Protein AF-A0A497LZU6-F1 (afdb_monomer_lite)

Secondary structure (DSSP, 8-state):
-----PPPGGGSTTGGGGT-HHHHTTS-GGG--HHHHHHHHHHHHHHHT---HHHHHHHHHHHHHHHHHHHHHHHHHHSPPPPP------PPPP-PPP-GGG---

Structure (mmCIF, N/CA/C/O backbone):
data_AF-A0A497LZU6-F1
#
_entry.id   AF-A0A497LZU6-F1
#
loop_
_atom_site.group_PDB
_atom_site.id
_atom_site.type_symbol
_atom_site.label_atom_id
_atom_site.label_alt_id
_atom_site.label_comp_id
_atom_site.label_asym_id
_atom_site.label_entity_id
_atom_site.label_seq_id
_atom_site.pdbx_PDB_ins_code
_atom_site.Cartn_x
_atom_site.Cartn_y
_atom_site.Cartn_z
_atom_site.occupancy
_atom_site.B_iso_or_equiv
_atom_site.auth_seq_id
_atom_site.auth_comp_id
_atom_site.auth_asym_id
_atom_site.auth_atom_id
_atom_site.pdbx_PDB_model_num
ATOM 1 N N . MET A 1 1 ? -25.530 -19.262 20.012 1.00 38.72 1 MET A N 1
ATOM 2 C CA . MET A 1 1 ? -25.465 -17.847 19.591 1.00 38.72 1 MET A CA 1
ATOM 3 C C . MET A 1 1 ? -24.464 -17.740 18.454 1.00 38.72 1 MET A C 1
ATOM 5 O O . MET A 1 1 ? -23.271 -17.642 18.697 1.00 38.72 1 MET A O 1
ATOM 9 N N . SER A 1 2 ? -24.931 -17.894 17.218 1.00 42.28 2 SER A N 1
ATOM 10 C CA . SER A 1 2 ? -24.106 -17.804 16.012 1.00 42.28 2 SER A CA 1
ATOM 11 C C . SER A 1 2 ? -23.761 -16.340 15.751 1.00 42.28 2 SER A C 1
ATOM 13 O O . SER A 1 2 ? -24.585 -15.582 15.245 1.00 42.28 2 SER A O 1
ATOM 15 N N . THR A 1 3 ? -22.556 -15.930 16.140 1.00 49.66 3 THR A N 1
ATOM 16 C CA . THR A 1 3 ? -21.977 -14.642 15.765 1.00 49.66 3 THR A CA 1
ATOM 17 C C . THR A 1 3 ? -21.808 -14.621 14.249 1.00 49.66 3 THR A C 1
ATOM 19 O O . THR A 1 3 ? -20.909 -15.243 13.690 1.00 49.66 3 THR A O 1
ATOM 22 N N . THR A 1 4 ? -22.696 -13.921 13.548 1.00 54.09 4 THR A N 1
ATOM 23 C CA . THR A 1 4 ? -22.492 -13.590 12.138 1.00 54.09 4 THR A CA 1
ATOM 24 C C . THR A 1 4 ? -21.242 -12.716 12.051 1.00 54.09 4 THR A C 1
ATOM 26 O O . THR A 1 4 ? -21.306 -11.517 12.328 1.00 54.09 4 THR A O 1
ATOM 29 N N . MET A 1 5 ? -20.088 -13.316 11.750 1.00 62.28 5 MET A N 1
ATOM 30 C CA . MET A 1 5 ? -18.825 -12.598 11.585 1.00 62.28 5 MET A CA 1
ATOM 31 C C . MET A 1 5 ? -18.953 -11.648 10.395 1.00 62.28 5 MET A C 1
ATOM 33 O O . MET A 1 5 ? -18.818 -12.039 9.235 1.00 62.28 5 MET A O 1
ATOM 37 N N . LYS A 1 6 ? -19.279 -10.387 10.678 1.00 77.38 6 LYS A N 1
ATOM 38 C CA . LYS A 1 6 ? -19.356 -9.334 9.671 1.00 77.38 6 LYS A CA 1
ATOM 39 C C . LYS A 1 6 ? -17.943 -9.108 9.132 1.00 77.38 6 LYS A C 1
ATOM 41 O O . LYS A 1 6 ? -17.017 -8.926 9.919 1.00 77.38 6 LYS A O 1
ATOM 46 N N . LYS A 1 7 ? -17.769 -9.146 7.804 1.00 83.00 7 LYS A N 1
ATOM 47 C CA . LYS A 1 7 ? -16.461 -8.890 7.180 1.00 83.00 7 LYS A CA 1
ATOM 48 C C . LYS A 1 7 ? -15.905 -7.544 7.674 1.00 83.00 7 LYS A C 1
ATOM 50 O O . LYS A 1 7 ? -16.659 -6.565 7.674 1.00 83.00 7 LYS A O 1
ATOM 55 N N . PRO A 1 8 ? -14.619 -7.481 8.062 1.00 89.94 8 PRO A N 1
ATOM 56 C CA . PRO A 1 8 ? -13.997 -6.234 8.481 1.00 89.94 8 PRO A CA 1
ATOM 57 C C . PRO A 1 8 ? -14.006 -5.207 7.348 1.00 89.94 8 PRO A C 1
ATOM 59 O O . PRO A 1 8 ? -14.016 -5.554 6.161 1.00 89.94 8 PRO A O 1
ATOM 62 N N . PHE A 1 9 ? -14.018 -3.925 7.718 1.00 91.25 9 PHE A N 1
ATOM 63 C CA . PHE A 1 9 ? -14.210 -2.839 6.759 1.00 91.25 9 PHE A CA 1
ATOM 64 C C . PHE A 1 9 ? -13.103 -2.792 5.699 1.00 91.25 9 PHE A C 1
ATOM 66 O O . PHE A 1 9 ? -13.403 -2.522 4.540 1.00 91.25 9 PHE A O 1
ATOM 73 N N . TYR A 1 10 ? -11.873 -3.125 6.093 1.00 89.94 10 TYR A N 1
ATOM 74 C CA . TYR A 1 10 ? -10.663 -3.063 5.279 1.00 89.94 10 TYR A CA 1
ATOM 75 C C . TYR A 1 10 ? -10.548 -4.158 4.211 1.00 89.94 10 TYR A C 1
ATOM 77 O O . TYR A 1 10 ? -9.696 -4.080 3.334 1.00 89.94 10 TYR A O 1
ATOM 85 N N . LEU A 1 11 ? -11.444 -5.151 4.225 1.00 91.50 11 LEU A N 1
ATOM 86 C CA . LEU A 1 11 ? -11.589 -6.121 3.131 1.00 91.50 11 LEU A CA 1
ATOM 87 C C . LEU A 1 11 ? -12.564 -5.650 2.043 1.00 91.50 11 LEU A C 1
ATOM 89 O O . LEU A 1 11 ? -12.888 -6.409 1.128 1.00 91.50 11 LEU A O 1
ATOM 93 N N . ARG A 1 12 ? -13.068 -4.417 2.141 1.00 91.69 12 ARG A N 1
ATOM 94 C CA . ARG A 1 12 ? -13.902 -3.786 1.116 1.00 91.69 12 ARG A CA 1
ATOM 95 C C . ARG A 1 12 ? -13.071 -2.783 0.312 1.00 91.69 12 ARG A C 1
ATOM 97 O O . ARG A 1 12 ? -12.099 -2.242 0.844 1.00 91.69 12 ARG A O 1
ATOM 104 N N . PRO A 1 13 ? -13.443 -2.510 -0.949 1.00 91.88 13 PRO A N 1
ATOM 105 C CA . PRO A 1 13 ? -12.849 -1.412 -1.695 1.00 91.88 13 PRO A CA 1
ATOM 106 C C . PRO A 1 13 ? -13.022 -0.084 -0.937 1.00 91.88 13 PRO A C 1
ATOM 108 O O . PRO A 1 13 ? -14.089 0.127 -0.355 1.00 91.88 13 PRO A O 1
ATOM 111 N N . PRO A 1 14 ? -12.013 0.803 -0.940 1.00 91.94 14 PRO A N 1
ATOM 112 C CA . PRO A 1 14 ? -10.772 0.712 -1.717 1.00 91.94 14 PRO A CA 1
ATOM 113 C C . PRO A 1 14 ? -9.614 -0.034 -1.016 1.00 91.94 14 PRO A C 1
ATOM 115 O O . PRO A 1 14 ? -8.613 -0.327 -1.664 1.00 91.94 14 PRO A O 1
ATOM 118 N N . TRP A 1 15 ? -9.720 -0.359 0.277 1.00 93.62 15 TRP A N 1
ATOM 119 C CA . TRP A 1 15 ? -8.588 -0.856 1.083 1.00 93.62 15 TRP A CA 1
ATOM 120 C C . TRP A 1 15 ? -8.216 -2.312 0.850 1.00 93.62 15 TRP A C 1
ATOM 122 O O . TRP A 1 15 ? -7.092 -2.698 1.158 1.00 93.62 15 TRP A O 1
ATOM 132 N N . ASN A 1 16 ? -9.117 -3.118 0.286 1.00 93.12 16 ASN A N 1
ATOM 133 C CA . ASN A 1 16 ? -8.890 -4.548 0.069 1.00 93.12 16 ASN A CA 1
ATOM 134 C C . ASN A 1 16 ? -7.582 -4.846 -0.690 1.00 93.12 16 ASN A C 1
ATOM 136 O O . ASN A 1 16 ? -6.965 -5.882 -0.466 1.00 93.12 16 ASN A O 1
ATOM 140 N N . ILE A 1 17 ? -7.120 -3.921 -1.537 1.00 92.06 17 ILE A N 1
ATOM 141 C CA . ILE A 1 17 ? -5.840 -4.031 -2.246 1.00 92.06 17 ILE A CA 1
ATOM 142 C C . ILE A 1 17 ? -4.625 -4.149 -1.309 1.00 92.06 17 ILE A C 1
ATOM 144 O O . ILE A 1 17 ? -3.671 -4.835 -1.658 1.00 92.06 17 ILE A O 1
ATOM 148 N N . LEU A 1 18 ? -4.673 -3.552 -0.112 1.00 91.69 18 LEU A N 1
ATOM 149 C CA . LEU A 1 18 ? -3.614 -3.644 0.903 1.00 91.69 18 LEU A CA 1
ATOM 150 C C . LEU A 1 18 ? -3.56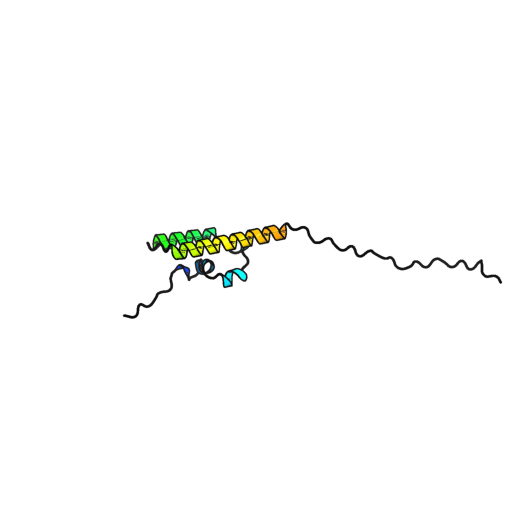3 -5.025 1.586 1.00 91.69 18 LEU A C 1
ATOM 152 O O . LEU A 1 18 ? -2.606 -5.339 2.282 1.00 91.69 18 LEU A O 1
ATOM 156 N N . PHE A 1 19 ? -4.588 -5.860 1.400 1.00 92.19 19 PHE A N 1
ATOM 157 C CA . PHE A 1 19 ? -4.715 -7.162 2.065 1.00 92.19 19 PHE A CA 1
ATOM 158 C C . PHE A 1 19 ? -4.718 -8.339 1.078 1.00 92.19 19 PHE A C 1
ATOM 160 O O . PHE A 1 19 ? -4.619 -9.496 1.483 1.00 92.19 19 PHE A O 1
ATOM 167 N N . GLU A 1 20 ? -4.816 -8.069 -0.225 1.00 88.25 20 GLU A N 1
ATOM 168 C CA . GLU A 1 20 ? -4.905 -9.079 -1.279 1.00 88.25 20 GLU A CA 1
ATOM 169 C C . GLU A 1 20 ? -3.630 -9.132 -2.143 1.00 88.25 20 GLU A C 1
ATOM 171 O O . GLU A 1 20 ? -3.639 -8.776 -3.322 1.00 88.25 20 GLU A O 1
ATOM 176 N N . PHE A 1 21 ? -2.531 -9.639 -1.575 1.00 77.94 21 PHE A N 1
ATOM 177 C CA . PHE A 1 21 ? -1.207 -9.710 -2.223 1.00 77.94 21 PHE A CA 1
ATOM 178 C C . PHE A 1 21 ? -1.204 -10.374 -3.612 1.00 77.94 21 PHE A C 1
ATOM 180 O O . PHE A 1 21 ? -0.574 -9.874 -4.539 1.00 77.94 21 PHE A O 1
ATOM 187 N N . HIS A 1 22 ? -1.980 -11.444 -3.802 1.00 81.12 22 HIS A N 1
ATOM 188 C CA . HIS A 1 22 ? -2.092 -12.146 -5.090 1.00 81.12 22 HIS A CA 1
ATOM 189 C C . HIS A 1 22 ? -2.672 -11.272 -6.215 1.00 81.12 22 HIS A C 1
ATOM 191 O O . HIS A 1 22 ? -2.445 -11.529 -7.397 1.00 81.12 22 HIS A O 1
ATOM 197 N N . LYS A 1 23 ? -3.461 -10.244 -5.872 1.00 80.19 23 LYS A N 1
ATOM 198 C CA . LYS A 1 23 ? -3.964 -9.271 -6.851 1.00 80.19 23 LYS A CA 1
ATOM 199 C C . LYS A 1 23 ? -2.914 -8.213 -7.176 1.00 80.19 23 LYS A C 1
ATOM 201 O O . LYS A 1 23 ? -2.922 -7.693 -8.285 1.00 80.19 23 LYS A O 1
ATOM 206 N N . LEU A 1 24 ? -2.006 -7.936 -6.243 1.00 77.06 24 LEU A N 1
ATOM 207 C CA . LEU A 1 24 ? -0.937 -6.950 -6.385 1.00 77.06 24 LEU A CA 1
ATOM 208 C C . LEU A 1 24 ? 0.046 -7.324 -7.499 1.00 77.06 24 LEU A C 1
ATOM 210 O O . LEU A 1 24 ? 0.457 -6.455 -8.256 1.00 77.06 24 LEU A O 1
ATOM 214 N N . GLU A 1 25 ? 0.348 -8.615 -7.659 1.00 74.62 25 GLU A N 1
ATOM 215 C CA . GLU A 1 25 ? 1.230 -9.115 -8.727 1.00 74.62 25 GLU A CA 1
ATOM 216 C C . GLU A 1 25 ? 0.684 -8.852 -10.138 1.00 74.62 25 GLU A C 1
ATOM 218 O O . GLU A 1 25 ? 1.450 -8.698 -11.086 1.00 74.62 25 GLU A O 1
ATOM 223 N N . LYS A 1 26 ? -0.645 -8.787 -10.286 1.00 82.00 26 LYS A N 1
ATOM 224 C CA . LYS A 1 26 ? -1.317 -8.536 -11.570 1.00 82.00 26 LYS A CA 1
ATOM 225 C C . LYS A 1 26 ? -1.504 -7.048 -11.863 1.00 82.00 26 LYS A C 1
ATOM 227 O O . LYS A 1 26 ? -1.853 -6.690 -12.985 1.00 82.00 26 LYS A O 1
ATOM 232 N N . LEU A 1 27 ? -1.332 -6.191 -10.859 1.00 78.69 27 LEU A N 1
ATOM 233 C CA . LEU A 1 27 ? -1.559 -4.756 -10.960 1.00 78.69 27 LEU A CA 1
ATOM 234 C C . LEU A 1 27 ? -0.240 -4.023 -11.205 1.00 78.69 27 LEU A C 1
ATOM 236 O O . LEU A 1 27 ? 0.814 -4.395 -10.696 1.00 78.69 27 LEU A O 1
ATOM 240 N N . THR A 1 28 ? -0.296 -2.934 -11.969 1.00 82.75 28 THR A N 1
ATOM 241 C CA . THR A 1 28 ? 0.856 -2.045 -12.122 1.00 82.75 28 THR A CA 1
ATOM 242 C C . THR A 1 28 ? 1.057 -1.255 -10.821 1.00 82.75 28 THR A C 1
ATOM 244 O O . THR A 1 28 ? 0.142 -0.544 -10.392 1.00 82.75 28 THR A O 1
ATOM 247 N N . PRO A 1 29 ? 2.247 -1.304 -10.187 1.00 86.62 29 PRO A N 1
ATOM 248 C CA . PRO A 1 29 ? 2.490 -0.612 -8.915 1.00 86.62 29 PRO A CA 1
ATOM 249 C C . PRO A 1 29 ? 2.207 0.896 -8.973 1.00 86.62 29 PRO A C 1
ATOM 251 O O . PRO A 1 29 ? 1.811 1.503 -7.979 1.00 86.62 29 PRO A O 1
ATOM 254 N N . TRP A 1 30 ? 2.387 1.506 -10.146 1.00 89.44 30 TRP A N 1
ATOM 255 C CA . TRP A 1 30 ? 2.173 2.933 -10.401 1.00 89.44 30 TRP A CA 1
ATOM 256 C C . TRP A 1 30 ? 0.713 3.379 -10.301 1.00 89.44 30 TRP A C 1
ATOM 258 O O . TRP A 1 30 ? 0.466 4.524 -9.939 1.00 89.44 30 TRP A O 1
ATOM 268 N N . ASN A 1 31 ? -0.247 2.479 -10.532 1.00 89.94 31 ASN A N 1
ATOM 269 C CA . ASN A 1 31 ? -1.674 2.802 -10.442 1.00 89.94 31 ASN A CA 1
ATOM 270 C C . ASN A 1 31 ? -2.182 2.855 -8.992 1.00 89.94 31 ASN A C 1
ATOM 272 O O . ASN A 1 31 ? -3.337 3.199 -8.749 1.00 89.94 31 ASN A O 1
ATOM 276 N N . ILE A 1 32 ? -1.337 2.505 -8.019 1.00 91.06 32 ILE A N 1
ATOM 277 C CA . ILE A 1 32 ? -1.712 2.430 -6.611 1.00 91.06 32 ILE A CA 1
ATOM 278 C C . ILE A 1 32 ? -1.266 3.704 -5.890 1.00 91.06 32 ILE A C 1
ATOM 280 O O . ILE A 1 32 ? -0.065 3.957 -5.703 1.00 91.06 32 ILE A O 1
ATOM 284 N N . ASN A 1 33 ? -2.250 4.482 -5.434 1.00 93.25 33 ASN A N 1
ATOM 285 C CA . ASN A 1 33 ? -2.036 5.627 -4.555 1.00 93.25 33 ASN A CA 1
ATOM 286 C C . ASN A 1 33 ? -1.994 5.167 -3.089 1.00 93.25 33 ASN A C 1
ATOM 288 O O . ASN A 1 33 ? -3.010 5.129 -2.397 1.00 93.25 33 ASN A O 1
ATOM 292 N N . ILE A 1 34 ? -0.796 4.797 -2.632 1.00 93.88 34 ILE A N 1
ATOM 293 C CA . ILE A 1 34 ? -0.557 4.276 -1.277 1.00 93.88 34 ILE A CA 1
ATOM 29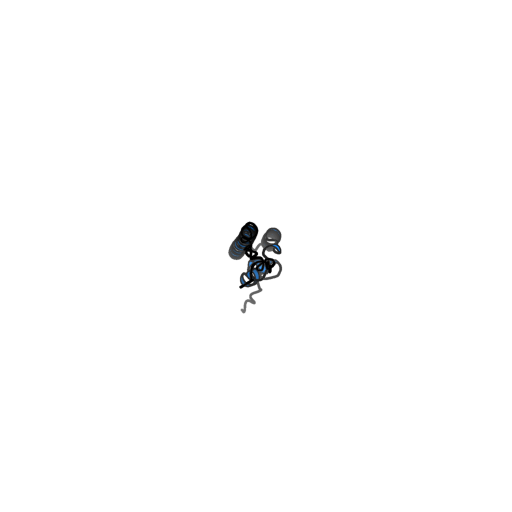4 C C . ILE A 1 34 ? -0.920 5.318 -0.210 1.00 93.88 34 ILE A C 1
ATOM 296 O O . ILE A 1 34 ? -1.544 4.964 0.784 1.00 93.88 34 ILE A O 1
ATOM 300 N N . ALA A 1 35 ? -0.569 6.591 -0.426 1.00 95.12 35 ALA A N 1
ATOM 301 C CA . ALA A 1 35 ? -0.854 7.663 0.527 1.00 95.12 35 ALA A CA 1
ATOM 302 C C . ALA A 1 35 ? -2.363 7.799 0.760 1.00 95.12 35 ALA A C 1
ATOM 304 O O . ALA A 1 35 ? -2.817 7.727 1.894 1.00 95.12 35 ALA A O 1
ATOM 305 N N . TYR A 1 36 ? -3.145 7.872 -0.319 1.00 96.19 36 TYR A N 1
ATOM 306 C CA . TYR A 1 36 ? -4.603 7.925 -0.237 1.00 96.19 36 TYR A CA 1
ATOM 307 C C . TYR A 1 36 ? -5.197 6.713 0.497 1.00 96.19 36 TYR A C 1
ATOM 309 O O . TYR A 1 36 ? -6.055 6.866 1.368 1.00 96.19 36 TYR A O 1
ATOM 317 N N . LEU A 1 37 ? -4.732 5.503 0.172 1.00 95.44 37 LEU A N 1
ATOM 318 C CA . LEU A 1 37 ? -5.239 4.274 0.786 1.00 95.44 37 LEU A CA 1
ATOM 319 C C . LEU A 1 37 ? -4.940 4.207 2.284 1.00 95.44 37 LEU A C 1
ATOM 321 O O . LEU A 1 37 ? -5.819 3.832 3.052 1.00 95.44 37 LEU A O 1
ATOM 325 N N . LEU A 1 38 ? -3.726 4.571 2.701 1.00 96.31 38 LEU A N 1
ATOM 326 C CA . LEU A 1 38 ? -3.338 4.548 4.110 1.00 96.31 38 LEU A CA 1
ATOM 327 C C . LEU A 1 38 ? -4.031 5.657 4.904 1.00 96.31 38 LEU A C 1
ATOM 329 O O . LEU A 1 38 ? -4.537 5.382 5.987 1.00 96.31 38 LEU A O 1
ATOM 333 N N . THR A 1 39 ? -4.116 6.877 4.370 1.00 96.69 39 THR A N 1
ATOM 334 C CA . THR A 1 39 ? -4.803 7.988 5.045 1.00 96.69 39 THR A CA 1
ATOM 335 C C . THR A 1 39 ? -6.274 7.657 5.279 1.00 96.69 39 THR A C 1
ATOM 337 O O . THR A 1 39 ? -6.722 7.673 6.420 1.00 96.69 39 THR A O 1
ATOM 340 N N . THR A 1 40 ? -6.998 7.240 4.236 1.00 96.44 40 THR A N 1
ATOM 341 C CA . THR A 1 40 ? -8.420 6.871 4.371 1.00 96.44 40 THR A CA 1
ATOM 342 C C . THR A 1 40 ? -8.632 5.636 5.249 1.00 96.44 40 THR A C 1
ATOM 344 O O . THR A 1 40 ? -9.655 5.517 5.917 1.00 96.44 40 THR A O 1
ATOM 347 N N . PHE A 1 41 ? -7.674 4.703 5.271 1.00 95.56 41 PHE A N 1
ATOM 348 C CA . PHE A 1 41 ? -7.716 3.546 6.164 1.00 95.56 41 PHE A CA 1
ATOM 349 C C . PHE A 1 41 ? -7.617 3.970 7.634 1.00 95.56 41 PHE A C 1
ATOM 351 O O . PHE A 1 41 ? -8.408 3.509 8.455 1.00 95.56 41 PHE A O 1
ATOM 358 N N . LEU A 1 42 ? -6.680 4.867 7.959 1.00 94.94 42 LEU A N 1
ATOM 359 C CA . LEU A 1 42 ? -6.514 5.400 9.311 1.00 94.94 42 LEU A CA 1
ATOM 360 C C . LEU A 1 42 ? -7.723 6.242 9.739 1.00 94.94 42 LEU A C 1
ATOM 362 O O . LEU A 1 42 ? -8.234 6.033 10.838 1.00 94.94 42 LEU A O 1
ATOM 366 N N . GLU A 1 43 ? -8.223 7.117 8.862 1.00 95.56 43 GLU A N 1
ATOM 367 C CA . GLU A 1 43 ? -9.421 7.934 9.106 1.00 95.56 43 GLU A CA 1
ATOM 368 C C . GLU A 1 43 ? -10.641 7.067 9.446 1.00 95.56 43 GLU A C 1
ATOM 370 O O . GLU A 1 43 ? -11.394 7.372 10.369 1.00 95.56 43 GLU A O 1
ATOM 375 N N . GLU A 1 44 ? -10.834 5.941 8.754 1.00 94.56 44 GLU A N 1
ATOM 376 C CA . GLU A 1 44 ? -11.945 5.032 9.047 1.00 94.56 44 GLU A CA 1
ATOM 377 C C . GLU A 1 44 ? -11.774 4.266 10.362 1.00 94.56 44 GLU A C 1
ATOM 379 O O . GLU A 1 44 ? -12.762 4.034 11.070 1.00 94.56 44 GLU A O 1
ATOM 384 N N . MET A 1 45 ? -10.546 3.892 10.733 1.00 93.69 45 MET A N 1
ATOM 385 C CA . MET A 1 45 ? -10.293 3.313 12.058 1.00 93.69 45 MET A CA 1
ATOM 386 C C . MET A 1 45 ? -10.589 4.319 13.171 1.00 93.69 45 MET A C 1
ATOM 388 O O . MET A 1 45 ? -11.199 3.958 14.177 1.00 93.69 45 MET A O 1
ATOM 392 N N . GLU A 1 46 ? -10.197 5.578 12.979 1.00 94.12 46 GLU A N 1
ATOM 393 C CA . GLU A 1 46 ? -10.462 6.656 13.930 1.00 94.12 46 GLU A CA 1
ATOM 394 C C . GLU A 1 46 ? -11.968 6.929 14.038 1.00 94.12 46 GLU A C 1
ATOM 396 O O . GLU A 1 46 ? -12.526 6.912 15.135 1.00 94.12 46 GLU A O 1
ATOM 401 N N . ARG A 1 47 ? -12.666 7.043 12.900 1.00 94.19 47 ARG A N 1
ATOM 402 C CA . ARG A 1 47 ? -14.121 7.257 12.829 1.00 94.19 47 ARG A CA 1
ATOM 403 C C . ARG A 1 47 ? -14.924 6.144 13.502 1.00 94.19 47 ARG A C 1
ATOM 405 O O . ARG A 1 47 ? -15.991 6.398 14.060 1.00 94.19 47 ARG A O 1
ATOM 412 N N . THR A 1 48 ? -14.456 4.900 13.417 1.00 90.00 48 THR A N 1
ATOM 413 C CA . THR A 1 48 ? -15.119 3.743 14.044 1.00 90.00 48 THR A CA 1
ATOM 414 C C . THR A 1 48 ? -14.704 3.520 15.498 1.00 90.00 48 THR A C 1
ATOM 416 O O . THR A 1 48 ? -15.339 2.717 16.183 1.00 90.00 48 THR A O 1
ATOM 419 N N . GLY A 1 49 ? -13.662 4.211 15.975 1.00 88.75 49 GLY A N 1
ATOM 420 C CA . GLY A 1 49 ? -13.085 4.028 17.308 1.00 88.75 49 GLY A CA 1
ATOM 421 C C . GLY A 1 49 ? -12.461 2.644 17.526 1.00 88.75 49 GLY A C 1
ATOM 422 O O . GLY A 1 49 ? -12.219 2.253 18.667 1.00 88.75 49 GLY A O 1
ATOM 423 N N . GLN A 1 50 ? -12.234 1.877 16.454 1.00 87.31 50 GLN A N 1
ATOM 424 C CA . GLN A 1 50 ? -11.721 0.507 16.497 1.00 87.31 50 GLN A CA 1
ATOM 425 C C . GLN A 1 50 ? -10.401 0.431 15.732 1.00 87.31 50 GLN A C 1
ATOM 427 O O . GLN A 1 50 ? -10.366 0.208 14.523 1.00 87.31 50 GLN A O 1
ATOM 432 N N . ILE A 1 51 ? -9.301 0.604 16.465 1.00 90.19 51 ILE A N 1
ATOM 433 C CA . ILE A 1 51 ? -7.944 0.507 15.922 1.00 90.19 51 ILE A CA 1
ATOM 434 C C . ILE A 1 51 ? -7.512 -0.963 15.925 1.00 90.19 51 ILE A C 1
ATOM 436 O O . ILE A 1 51 ? -7.268 -1.553 16.978 1.00 90.19 51 ILE A O 1
ATOM 440 N N . ASP A 1 52 ? -7.395 -1.554 14.737 1.00 92.44 52 ASP A N 1
ATOM 441 C CA . ASP A 1 52 ? -6.871 -2.910 14.558 1.00 92.44 52 ASP A CA 1
ATOM 442 C C . ASP A 1 52 ? -5.384 -2.853 14.180 1.00 92.44 52 ASP A C 1
ATOM 444 O O . ASP A 1 52 ? -5.015 -2.756 13.010 1.00 92.44 52 ASP A O 1
ATOM 448 N N . PHE A 1 53 ? -4.506 -2.938 15.183 1.00 92.12 53 PHE A N 1
ATOM 449 C CA . PHE A 1 53 ? -3.053 -2.909 14.973 1.00 92.12 53 PHE A CA 1
ATOM 450 C C . PHE A 1 53 ? -2.536 -4.059 14.102 1.00 92.12 53 PHE A C 1
ATOM 452 O O . PHE A 1 53 ? -1.527 -3.896 13.417 1.00 92.12 53 PHE A O 1
ATOM 459 N N . ARG A 1 54 ? -3.215 -5.216 14.091 1.00 93.12 54 ARG A N 1
ATOM 460 C CA . ARG A 1 54 ? -2.811 -6.341 13.233 1.00 93.12 54 ARG A CA 1
ATOM 461 C C . ARG A 1 54 ? -3.094 -6.014 11.777 1.00 93.12 54 ARG A C 1
ATOM 463 O O . ARG A 1 54 ? -2.226 -6.217 10.933 1.00 93.12 54 ARG A O 1
ATOM 470 N N . ALA A 1 55 ? -4.274 -5.463 11.498 1.00 93.62 55 ALA A N 1
ATOM 471 C CA . ALA A 1 55 ? -4.611 -4.991 10.162 1.00 93.62 55 ALA A CA 1
ATOM 472 C C . ALA A 1 55 ? -3.658 -3.875 9.707 1.00 93.62 55 ALA A C 1
ATOM 474 O O . ALA A 1 55 ? -3.170 -3.921 8.580 1.00 93.62 55 ALA A O 1
ATOM 475 N N . SER A 1 56 ? -3.311 -2.937 10.595 1.00 94.19 56 SER A N 1
ATOM 476 C CA . SER A 1 56 ? -2.314 -1.896 10.314 1.00 94.19 56 SER A CA 1
ATOM 477 C C . SER A 1 56 ? -0.929 -2.463 9.995 1.00 94.19 56 SER A C 1
ATOM 479 O O . SER A 1 56 ? -0.264 -1.956 9.098 1.00 94.19 56 SER A O 1
ATOM 481 N N . GLY A 1 57 ? -0.502 -3.533 10.671 1.00 95.62 57 GLY A N 1
ATOM 482 C CA . GLY A 1 57 ? 0.754 -4.223 10.361 1.00 95.62 57 GLY A CA 1
ATOM 483 C C . GLY A 1 57 ? 0.764 -4.827 8.954 1.00 95.62 57 GLY A C 1
ATOM 484 O O . GLY A 1 57 ? 1.735 -4.660 8.221 1.00 95.62 57 GLY A O 1
ATOM 485 N N . VAL A 1 58 ? -0.338 -5.457 8.540 1.00 94.81 58 VAL A N 1
ATOM 486 C CA . VAL A 1 58 ? -0.482 -6.001 7.176 1.00 94.81 58 VAL A CA 1
ATOM 487 C C . VAL A 1 58 ? -0.537 -4.879 6.132 1.00 94.81 58 VAL A C 1
ATOM 489 O O . VAL A 1 58 ? 0.108 -4.964 5.087 1.00 94.81 58 VAL A O 1
ATOM 492 N N . ALA A 1 59 ? -1.259 -3.794 6.418 1.00 95.12 59 ALA A N 1
ATOM 493 C CA . ALA A 1 59 ? -1.288 -2.612 5.561 1.00 95.12 59 ALA A CA 1
ATOM 494 C C . ALA A 1 59 ? 0.108 -1.973 5.417 1.00 95.12 59 ALA A C 1
ATOM 496 O O . ALA A 1 59 ? 0.486 -1.564 4.320 1.00 95.12 59 ALA A O 1
ATOM 497 N N . LEU A 1 60 ? 0.903 -1.940 6.490 1.00 95.69 60 LEU A N 1
ATOM 498 C CA . LEU A 1 60 ? 2.282 -1.460 6.452 1.00 95.69 60 LEU A CA 1
ATOM 499 C C . LEU A 1 60 ? 3.171 -2.366 5.590 1.00 95.69 60 LEU A C 1
ATOM 501 O O . LEU A 1 60 ? 3.859 -1.865 4.701 1.00 95.69 60 LEU A O 1
ATOM 505 N N . ASP A 1 61 ? 3.126 -3.680 5.804 1.00 94.44 61 ASP A N 1
ATOM 506 C CA . ASP A 1 61 ? 3.918 -4.657 5.047 1.00 94.44 61 ASP A CA 1
ATOM 507 C C . ASP A 1 61 ? 3.593 -4.614 3.544 1.00 94.44 61 ASP A C 1
ATOM 509 O O . ASP A 1 61 ? 4.479 -4.465 2.697 1.00 94.44 61 ASP A O 1
ATOM 513 N N . SER A 1 62 ? 2.302 -4.602 3.197 1.00 93.56 62 SER A N 1
ATOM 514 C CA . SER A 1 62 ? 1.867 -4.448 1.804 1.00 93.56 62 SER A CA 1
ATOM 515 C C . SER A 1 62 ? 2.323 -3.123 1.195 1.00 93.56 62 SER A C 1
ATOM 517 O O . SER A 1 62 ? 2.773 -3.096 0.049 1.00 93.56 62 SER A O 1
ATOM 519 N N . SER A 1 63 ? 2.282 -2.025 1.954 1.00 94.50 63 SER A N 1
ATOM 520 C CA . SER A 1 63 ? 2.760 -0.729 1.474 1.00 94.50 63 SER A CA 1
ATOM 521 C C . SER A 1 63 ? 4.262 -0.752 1.172 1.00 94.50 63 SER A C 1
ATOM 523 O O . SER A 1 63 ? 4.681 -0.265 0.117 1.00 94.50 63 SER A O 1
ATOM 525 N N . ALA A 1 64 ? 5.064 -1.387 2.034 1.00 95.12 64 ALA A N 1
ATOM 526 C CA . ALA A 1 64 ? 6.499 -1.552 1.836 1.00 95.12 64 ALA A CA 1
ATOM 527 C C . ALA A 1 64 ? 6.794 -2.401 0.592 1.00 95.12 64 ALA A C 1
ATOM 529 O O . ALA A 1 64 ? 7.657 -2.042 -0.214 1.00 95.12 64 ALA A O 1
ATOM 530 N N . LEU A 1 65 ? 6.024 -3.472 0.378 1.00 93.19 65 LEU A N 1
ATOM 531 C CA . LEU A 1 65 ? 6.127 -4.304 -0.816 1.00 93.19 65 LEU A CA 1
ATOM 532 C C . LEU A 1 65 ? 5.847 -3.504 -2.098 1.00 93.19 65 LEU A C 1
ATOM 534 O O . LEU A 1 65 ? 6.616 -3.598 -3.056 1.00 93.19 65 LEU A O 1
ATOM 538 N N . ILE A 1 66 ? 4.797 -2.675 -2.123 1.00 93.31 66 ILE A N 1
ATOM 539 C CA . ILE A 1 66 ? 4.477 -1.846 -3.299 1.00 93.31 66 ILE A CA 1
ATOM 540 C C . ILE A 1 66 ? 5.614 -0.859 -3.582 1.00 93.31 66 ILE A C 1
ATOM 542 O O . ILE A 1 66 ? 6.004 -0.688 -4.740 1.00 93.31 66 ILE A O 1
ATOM 546 N N . T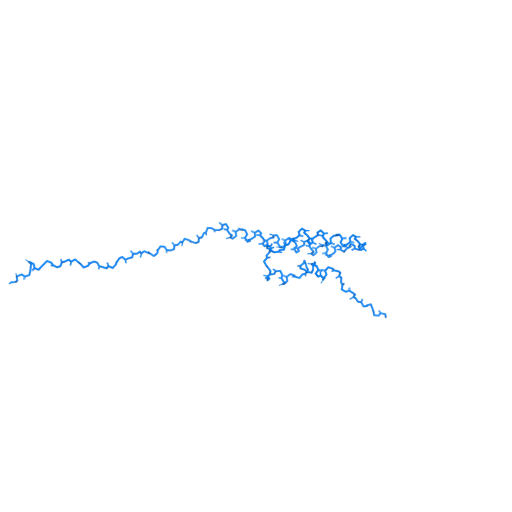YR A 1 67 ? 6.180 -0.223 -2.551 1.00 94.31 67 TYR A N 1
ATOM 547 C CA . TYR A 1 67 ? 7.332 0.664 -2.728 1.00 94.31 67 TYR A CA 1
ATOM 548 C C . TYR A 1 67 ? 8.554 -0.079 -3.267 1.00 94.31 67 TYR A C 1
ATOM 550 O O . TYR A 1 67 ? 9.193 0.406 -4.199 1.00 94.31 67 TYR A O 1
ATOM 558 N N . LEU A 1 68 ? 8.836 -1.283 -2.767 1.00 93.31 68 LEU A N 1
ATOM 559 C CA . LEU A 1 68 ? 9.911 -2.120 -3.292 1.00 93.31 68 LEU A CA 1
ATOM 560 C C . LEU A 1 68 ? 9.701 -2.448 -4.777 1.00 93.31 68 LEU A C 1
ATOM 562 O O . LEU A 1 68 ? 10.648 -2.380 -5.560 1.00 93.31 68 LEU A O 1
ATOM 566 N N . MET A 1 69 ? 8.473 -2.778 -5.185 1.00 92.38 69 MET A N 1
ATOM 567 C CA . MET A 1 69 ? 8.143 -3.025 -6.593 1.00 92.38 69 MET A CA 1
ATOM 568 C C . MET A 1 69 ? 8.370 -1.777 -7.453 1.00 92.38 69 MET A C 1
ATOM 570 O O . MET A 1 69 ? 8.960 -1.884 -8.528 1.00 92.38 69 MET A O 1
ATOM 574 N N . LYS A 1 70 ? 7.954 -0.595 -6.976 1.00 92.69 70 LYS A N 1
ATOM 575 C CA . LYS A 1 70 ? 8.196 0.682 -7.666 1.00 92.69 70 LYS A CA 1
ATOM 576 C C . LYS A 1 70 ? 9.692 0.935 -7.850 1.00 92.69 70 LYS A C 1
ATOM 578 O O . LYS A 1 70 ? 10.123 1.174 -8.974 1.00 92.69 70 LYS A O 1
ATOM 583 N N . SER A 1 71 ? 10.487 0.795 -6.789 1.00 94.75 71 SER A N 1
ATOM 584 C CA . SER A 1 71 ? 11.943 0.976 -6.853 1.00 94.75 71 SER A CA 1
ATOM 585 C C . SER A 1 71 ? 12.609 -0.016 -7.806 1.00 94.75 71 SER A C 1
ATOM 587 O O . SER A 1 71 ? 13.439 0.377 -8.618 1.00 94.75 71 SER A O 1
ATOM 589 N N . LYS A 1 72 ? 12.208 -1.294 -7.782 1.00 93.00 72 LYS A N 1
ATOM 590 C CA . LYS A 1 72 ? 12.726 -2.307 -8.719 1.00 93.00 72 LYS A CA 1
ATOM 591 C C . LYS A 1 72 ? 12.404 -1.981 -10.177 1.00 93.00 72 LYS A C 1
ATOM 593 O O . LYS A 1 72 ? 13.235 -2.230 -11.043 1.00 93.00 72 LYS A O 1
ATOM 598 N N . LEU A 1 73 ? 11.212 -1.455 -10.462 1.00 91.56 73 LEU A N 1
ATOM 599 C CA . LEU A 1 73 ? 10.849 -1.041 -11.818 1.00 91.56 73 LEU A CA 1
ATOM 600 C C . LEU A 1 73 ? 11.679 0.157 -12.276 1.00 91.56 73 LEU A C 1
ATOM 602 O O . LEU A 1 73 ? 12.173 0.130 -13.397 1.00 91.56 73 LEU A O 1
ATOM 606 N N . LEU A 1 74 ? 11.870 1.157 -11.411 1.00 92.06 74 LEU A N 1
ATOM 607 C CA . LEU A 1 74 ? 12.732 2.305 -11.704 1.00 92.06 74 LEU A CA 1
ATOM 608 C C . LEU A 1 74 ? 14.169 1.877 -12.020 1.00 92.06 74 LEU A C 1
ATOM 610 O O . LEU A 1 74 ? 14.725 2.334 -13.009 1.00 92.06 74 LEU A O 1
ATOM 614 N N . LEU A 1 75 ? 14.733 0.953 -11.241 1.00 91.62 75 LEU A N 1
ATOM 615 C CA . LEU A 1 75 ? 16.087 0.442 -11.474 1.00 91.62 75 LEU A CA 1
ATOM 616 C C . LEU A 1 75 ? 16.214 -0.264 -12.831 1.00 91.62 75 LEU A C 1
ATOM 618 O O . LEU A 1 75 ? 17.163 -0.020 -13.564 1.00 91.62 75 LEU A O 1
ATOM 622 N N . LYS A 1 76 ? 15.224 -1.079 -13.218 1.00 88.19 76 LYS A N 1
ATOM 623 C CA . LYS A 1 76 ? 15.205 -1.731 -14.541 1.00 88.19 76 LYS A CA 1
ATOM 624 C C . LYS A 1 76 ? 15.128 -0.746 -15.709 1.00 88.19 76 LYS A C 1
ATOM 626 O O . LYS A 1 76 ? 15.559 -1.076 -16.805 1.00 88.19 76 LYS A O 1
ATOM 631 N N . LEU A 1 77 ? 14.528 0.425 -15.501 1.00 84.12 77 LEU A N 1
ATOM 632 C CA . LEU A 1 77 ? 14.451 1.485 -16.510 1.00 84.12 77 LEU A CA 1
ATOM 633 C C . LEU A 1 77 ? 15.792 2.211 -16.696 1.00 84.12 77 LEU A C 1
ATOM 635 O O . LEU A 1 77 ? 16.019 2.783 -17.758 1.00 84.12 77 LEU A O 1
ATOM 639 N N . GLU A 1 78 ? 16.654 2.199 -15.680 1.00 83.12 78 GLU A N 1
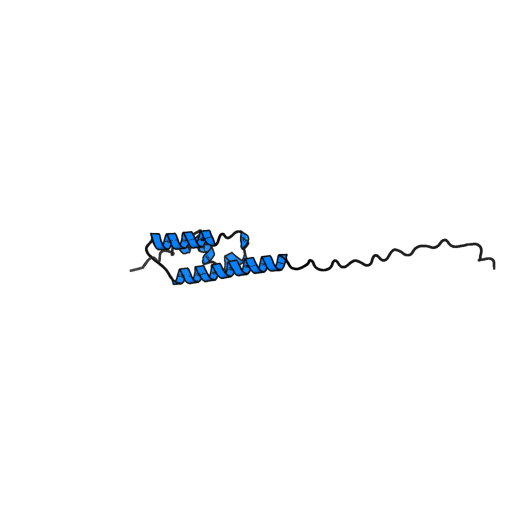ATOM 640 C CA . GLU A 1 78 ? 17.987 2.809 -15.721 1.00 83.12 78 GLU A CA 1
ATOM 641 C C . GLU A 1 78 ? 19.036 1.897 -16.377 1.00 83.12 78 GLU A C 1
ATO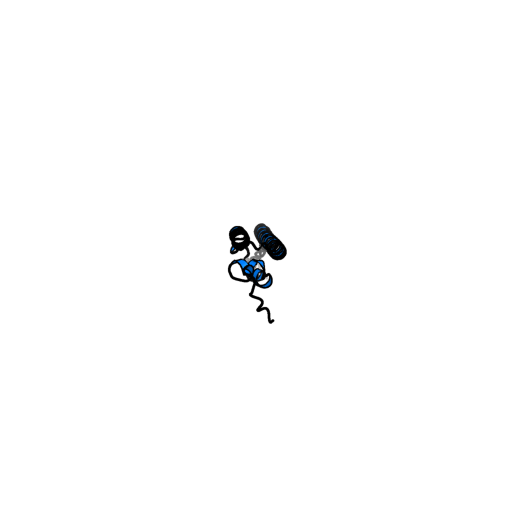M 643 O O . GLU A 1 78 ? 20.060 2.381 -16.861 1.00 83.12 78 GLU A O 1
ATOM 648 N N . GLU A 1 79 ? 18.786 0.585 -16.437 1.00 85.94 79 GLU A N 1
ATOM 649 C CA . GLU A 1 79 ? 19.702 -0.361 -17.072 1.00 85.94 79 GLU A CA 1
ATOM 650 C C . GLU A 1 79 ? 19.941 0.017 -18.548 1.00 85.94 79 GLU A C 1
ATOM 652 O O . GLU A 1 79 ? 18.984 0.212 -19.309 1.00 85.94 79 GLU A O 1
ATOM 657 N N . PRO A 1 80 ? 21.213 0.138 -18.983 1.00 83.44 80 PRO A N 1
ATOM 658 C CA . PRO A 1 80 ? 21.515 0.512 -20.353 1.00 83.44 80 PRO A CA 1
ATOM 659 C C . PRO A 1 80 ? 20.936 -0.534 -21.312 1.00 83.44 80 PRO A C 1
ATOM 661 O O . PRO A 1 80 ? 20.975 -1.735 -21.018 1.00 83.44 80 PRO A O 1
ATOM 664 N N . PRO A 1 81 ? 20.421 -0.111 -22.482 1.00 80.62 81 PRO A N 1
ATOM 665 C CA . PRO A 1 81 ? 19.917 -1.054 -23.462 1.00 80.62 81 PRO A CA 1
ATOM 666 C C . PRO A 1 81 ? 21.038 -2.024 -23.857 1.00 80.62 81 PRO A C 1
ATOM 668 O O . PRO A 1 81 ? 22.201 -1.610 -23.954 1.00 80.62 81 PRO A O 1
ATOM 671 N N . PRO A 1 82 ? 20.713 -3.305 -24.108 1.00 81.06 82 PRO A N 1
ATOM 672 C CA . PRO A 1 82 ? 21.711 -4.275 -24.522 1.00 81.06 82 PRO A CA 1
ATOM 673 C C . PRO A 1 82 ? 22.441 -3.758 -25.769 1.00 81.06 82 PRO A C 1
ATOM 675 O O . PRO A 1 82 ? 21.803 -3.147 -26.641 1.00 81.06 82 PRO A O 1
ATOM 678 N N . PRO A 1 83 ? 23.767 -3.970 -25.869 1.00 80.06 83 PRO A N 1
ATOM 679 C CA . PRO A 1 83 ? 24.531 -3.507 -27.014 1.00 80.06 83 PRO A CA 1
ATOM 680 C C . PRO A 1 83 ? 23.896 -4.078 -28.279 1.00 80.06 83 PRO A C 1
ATOM 682 O O . PRO A 1 83 ? 23.706 -5.289 -28.405 1.00 80.06 83 PRO A O 1
ATOM 685 N N . LYS A 1 84 ? 23.525 -3.194 -29.212 1.00 78.31 84 LYS A N 1
ATOM 686 C CA . LYS A 1 84 ? 23.043 -3.616 -30.527 1.00 78.31 84 LYS A CA 1
ATOM 687 C C . LYS A 1 84 ? 24.152 -4.460 -31.140 1.00 78.31 84 LYS A C 1
ATOM 689 O O . LYS A 1 84 ? 25.243 -3.939 -31.366 1.00 78.31 84 LYS A O 1
ATOM 694 N N . VAL A 1 85 ? 23.882 -5.740 -31.390 1.00 72.94 85 VAL A N 1
ATOM 695 C CA . VAL A 1 85 ? 24.776 -6.576 -32.191 1.00 72.94 85 VAL A CA 1
ATOM 696 C C . VAL A 1 85 ? 24.816 -5.913 -33.561 1.00 72.94 85 VAL A C 1
ATOM 698 O O . VAL A 1 85 ? 23.848 -5.988 -34.317 1.00 72.94 85 VAL A O 1
ATOM 701 N N . GLN A 1 86 ? 25.882 -5.164 -33.842 1.00 69.19 86 GLN A N 1
ATOM 702 C CA . GLN A 1 86 ? 26.143 -4.703 -35.194 1.00 69.19 86 GLN A CA 1
ATOM 703 C C . GLN A 1 86 ? 26.335 -5.979 -36.002 1.00 69.19 86 GLN A C 1
ATOM 705 O O . GLN A 1 86 ? 27.308 -6.699 -35.799 1.00 69.19 86 GLN A O 1
ATOM 710 N N . GLN A 1 87 ? 25.358 -6.316 -36.843 1.00 72.75 87 GLN A N 1
ATOM 711 C CA . GLN A 1 87 ? 25.596 -7.301 -37.883 1.00 72.75 87 GLN A CA 1
ATOM 712 C C . GLN A 1 87 ? 26.749 -6.729 -38.702 1.00 72.75 87 GLN A C 1
ATOM 714 O O . GLN A 1 87 ? 26.588 -5.674 -39.317 1.00 72.75 87 GLN A O 1
ATOM 719 N N . GLU A 1 88 ? 27.922 -7.358 -38.616 1.00 73.00 88 GLU A N 1
ATOM 720 C CA . GLU A 1 88 ? 29.046 -7.051 -39.491 1.00 73.00 88 GLU A CA 1
ATOM 721 C C . GLU A 1 88 ? 28.506 -7.138 -40.916 1.00 73.00 88 GLU A C 1
ATOM 723 O O . GLU A 1 88 ? 28.132 -8.211 -41.396 1.00 73.00 88 GLU A O 1
ATOM 728 N N . PHE A 1 89 ? 28.338 -5.980 -41.555 1.00 80.00 89 PHE A N 1
ATOM 729 C CA . PHE A 1 89 ? 27.866 -5.926 -42.923 1.00 80.00 89 PHE A CA 1
ATOM 730 C C . PHE A 1 89 ? 28.987 -6.489 -43.786 1.00 80.00 89 PHE A C 1
ATOM 732 O O . PHE A 1 89 ? 29.950 -5.792 -44.095 1.00 80.00 89 PHE A O 1
ATOM 739 N N . LEU A 1 90 ? 28.883 -7.770 -44.123 1.00 80.31 90 LEU A N 1
ATOM 740 C CA . LEU A 1 90 ? 29.740 -8.404 -45.109 1.00 80.31 90 LEU A CA 1
ATOM 741 C C . LEU A 1 90 ? 29.205 -7.993 -46.488 1.00 80.31 90 LEU A C 1
ATOM 743 O O . LEU A 1 90 ? 28.137 -8.476 -46.881 1.00 80.31 90 LEU A O 1
ATOM 747 N N . PRO A 1 91 ? 29.874 -7.077 -47.218 1.00 83.50 91 PRO A N 1
ATOM 748 C CA . PRO A 1 91 ? 29.427 -6.720 -48.553 1.00 83.50 91 PRO A CA 1
ATOM 749 C C . PRO A 1 91 ? 29.498 -7.955 -49.464 1.00 83.50 91 PRO A C 1
ATOM 751 O O . PRO A 1 91 ? 30.392 -8.793 -49.302 1.00 83.50 91 PRO A O 1
ATOM 754 N N . PRO A 1 92 ? 28.584 -8.084 -50.440 1.00 86.31 92 PRO A N 1
ATOM 755 C CA . PRO A 1 92 ? 28.678 -9.147 -51.429 1.00 86.31 92 PRO A CA 1
ATOM 756 C C . PRO A 1 92 ? 30.002 -9.036 -52.209 1.00 86.31 92 PRO A C 1
ATOM 758 O O . PRO A 1 92 ? 30.507 -7.925 -52.407 1.00 86.31 92 PRO A O 1
ATOM 761 N N . PRO A 1 93 ? 30.571 -10.166 -52.667 1.00 85.75 93 PRO A N 1
ATOM 762 C CA . PRO A 1 93 ? 31.812 -10.158 -53.431 1.00 85.75 93 PRO A CA 1
ATOM 763 C C . PRO A 1 93 ? 31.667 -9.298 -54.692 1.00 85.75 93 PRO A C 1
ATOM 765 O O . PRO A 1 93 ? 30.715 -9.441 -55.461 1.00 85.75 93 PRO A O 1
ATOM 768 N N . LEU A 1 94 ? 32.626 -8.395 -54.897 1.00 85.81 94 LEU A N 1
ATOM 769 C CA . LEU A 1 94 ? 32.667 -7.507 -56.053 1.00 85.81 94 LEU A CA 1
ATOM 770 C C . LEU A 1 94 ? 33.309 -8.246 -57.234 1.00 85.81 94 LEU A C 1
ATOM 772 O O . LEU A 1 94 ? 34.446 -8.709 -57.137 1.00 85.81 94 LEU A O 1
ATOM 776 N N . PHE A 1 95 ? 32.594 -8.354 -58.356 1.00 82.19 95 PHE A N 1
ATOM 777 C CA . PHE A 1 95 ? 33.153 -8.913 -59.587 1.00 82.19 95 PHE A CA 1
ATOM 778 C C . PHE A 1 95 ? 34.100 -7.897 -60.226 1.00 82.19 95 PHE A C 1
ATOM 780 O O . PHE A 1 95 ? 33.671 -6.861 -60.735 1.00 82.19 95 PHE A O 1
ATOM 787 N N . LEU A 1 96 ? 35.398 -8.189 -60.186 1.00 83.25 96 LEU A N 1
ATOM 788 C CA . LEU A 1 96 ? 36.400 -7.406 -60.900 1.00 83.25 96 LEU A CA 1
ATOM 789 C C . LEU A 1 96 ? 36.227 -7.618 -62.414 1.00 83.25 96 LEU A C 1
ATOM 791 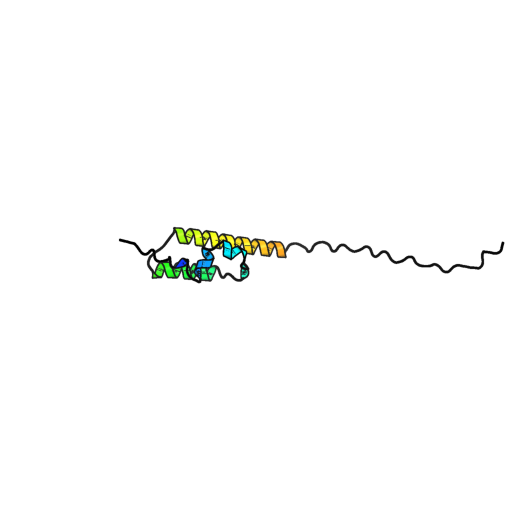O O . LEU A 1 96 ? 35.983 -8.751 -62.839 1.00 83.25 96 LEU A O 1
ATOM 795 N N . PRO A 1 97 ? 36.357 -6.567 -63.244 1.00 84.81 97 PRO A N 1
ATOM 796 C CA . PRO A 1 97 ? 36.289 -6.726 -64.689 1.00 84.81 97 PRO A CA 1
ATOM 797 C C . PRO A 1 97 ? 37.414 -7.655 -65.163 1.00 84.81 97 PRO A C 1
ATOM 799 O O . PRO A 1 97 ? 38.591 -7.416 -64.881 1.00 84.81 97 PRO A O 1
ATOM 802 N N . LEU A 1 98 ? 37.055 -8.718 -65.889 1.00 74.75 98 LEU A N 1
ATOM 803 C CA . LEU A 1 98 ? 38.034 -9.590 -66.530 1.00 74.75 98 LEU A CA 1
ATOM 804 C C . LEU A 1 98 ? 38.753 -8.811 -67.632 1.00 74.75 98 LEU A C 1
ATOM 806 O O . LEU A 1 98 ? 38.133 -8.328 -68.575 1.00 74.75 98 LEU A O 1
ATOM 810 N N . ARG A 1 99 ? 40.080 -8.712 -67.536 1.00 78.50 99 ARG A N 1
ATOM 811 C CA . ARG A 1 99 ? 40.900 -8.218 -68.642 1.00 78.50 99 ARG A CA 1
ATOM 812 C C . ARG A 1 99 ? 41.147 -9.376 -69.612 1.00 78.50 99 ARG A C 1
ATOM 814 O O . ARG A 1 99 ? 41.916 -10.282 -69.310 1.00 78.50 99 ARG A O 1
ATOM 821 N N . HIS A 1 100 ? 40.500 -9.327 -70.773 1.00 69.25 100 HIS A N 1
ATOM 822 C CA . HIS A 1 100 ? 40.583 -10.353 -71.824 1.00 69.25 100 HIS A CA 1
ATOM 823 C C . HIS A 1 100 ? 41.941 -10.383 -72.556 1.00 69.25 100 HIS A C 1
ATOM 825 O O . HIS A 1 100 ? 42.275 -11.364 -73.208 1.00 69.25 100 HIS A O 1
ATOM 831 N N . GLU A 1 101 ? 42.751 -9.333 -72.400 1.00 68.69 101 GLU A N 1
ATOM 832 C CA . GLU A 1 101 ? 43.975 -9.065 -73.175 1.00 68.69 101 GLU A CA 1
ATOM 833 C C . GLU A 1 101 ? 45.182 -9.984 -72.870 1.00 68.69 101 GLU A C 1
ATOM 835 O O . GLU A 1 101 ? 46.277 -9.728 -73.360 1.00 68.69 101 GLU A O 1
ATOM 840 N N . LEU A 1 102 ? 45.042 -11.014 -72.024 1.00 60.81 102 LEU A N 1
ATOM 841 C CA . LEU A 1 102 ? 46.169 -11.855 -71.567 1.00 60.81 102 LEU A CA 1
ATOM 842 C C . LEU A 1 102 ? 46.003 -13.356 -71.840 1.00 60.81 102 LEU A C 1
ATOM 844 O O . LEU A 1 102 ? 46.839 -14.142 -71.406 1.00 60.81 102 LEU A O 1
ATOM 848 N N . THR A 1 103 ? 44.961 -13.779 -72.559 1.00 62.94 103 THR A N 1
ATOM 849 C CA . THR A 1 103 ? 44.834 -15.180 -73.001 1.00 62.94 103 THR A CA 1
ATOM 850 C C . THR A 1 103 ? 45.015 -15.272 -74.513 1.00 62.94 103 THR A C 1
ATOM 852 O O . THR A 1 103 ? 44.054 -15.457 -75.251 1.00 62.94 103 THR A O 1
ATOM 855 N N . SER A 1 104 ? 46.261 -15.140 -74.963 1.00 62.47 104 SER A N 1
ATOM 856 C CA . SER A 1 104 ? 46.695 -15.616 -76.280 1.00 62.47 104 SER A CA 1
ATOM 857 C C . SER A 1 104 ? 47.734 -16.706 -76.039 1.00 62.47 104 SER A C 1
ATOM 859 O O . SER A 1 104 ? 48.879 -16.403 -75.709 1.00 62.47 104 SER A O 1
ATOM 861 N N . THR A 1 105 ? 47.287 -17.963 -76.095 1.00 60.66 105 THR A N 1
ATOM 862 C CA . THR A 1 105 ? 48.147 -19.153 -76.217 1.00 60.66 105 THR A CA 1
ATOM 863 C C . THR A 1 105 ? 48.785 -19.217 -77.591 1.00 60.66 105 THR A C 1
ATOM 865 O O . THR A 1 105 ? 48.041 -18.933 -78.559 1.00 60.66 105 THR A O 1
#

Sequence (105 aa):
MSTTMKKPFYLRPPWNILFEFHKLEKLTPWNINIAYLLTTFLEEMERTGQIDFRASGVALDSSALIYLMKSKLLLKLEEPPPPKVQQEFLPPPLFLPLRHELTST

Foldseek 3Di:
DDPPPDDDPCCDPPNVLLVCVVVVVVDDLVVDPLVVNLVVVVVVCVVVVHDDVVSVVSSVVSSVVSVVSVVVVVVVVPDDDDPPPPPPPDDDDDDDDDDPVPPDD

Radius of gyration: 32.18 Å; chains: 1; bounding box: 74×27×96 Å

pLDDT: mean 85.14, std 11.89, range [38.72, 96.69]